Protein AF-A0A923V440-F1 (afdb_monomer_lite)

Radius of gyration: 18.67 Å; chains: 1; bounding box: 46×30×47 Å

pLDDT: mean 91.21, std 9.39, range [38.03, 98.19]

Sequence (135 aa):
LDQLGDLRIESNLEYRYKLLDKFFGATLKGAILLDAGNVWNLTSADGPEKKINLGKIGQQIAIGTGMGFRYDVKYFVFRFDIGLKLKDPEFLGGEQWVISKFLAGGKAFKNDYNATHRPDNYRFLQYNFGIGMPF

Structure (mmCIF, N/CA/C/O backbone):
data_AF-A0A923V440-F1
#
_entry.id   AF-A0A923V440-F1
#
loop_
_atom_site.group_PDB
_atom_site.id
_atom_site.type_symbol
_atom_site.label_atom_id
_atom_site.label_alt_id
_atom_site.label_comp_id
_atom_site.label_asym_id
_atom_site.label_entity_id
_atom_site.label_seq_id
_atom_site.pdbx_PDB_ins_code
_atom_site.Cartn_x
_atom_site.Cartn_y
_atom_site.Cartn_z
_atom_site.occupancy
_atom_site.B_iso_or_equiv
_atom_site.auth_seq_id
_atom_site.auth_comp_id
_atom_site.auth_asym_id
_atom_site.auth_atom_id
_atom_site.pdbx_PDB_model_num
ATOM 1 N N . LEU A 1 1 ? 17.165 -22.992 -1.696 1.00 38.03 1 LEU A N 1
ATOM 2 C CA . LEU A 1 1 ? 16.590 -21.783 -1.071 1.00 38.03 1 LEU A CA 1
ATOM 3 C C . LEU A 1 1 ? 17.043 -20.628 -1.943 1.00 38.03 1 LEU A C 1
ATOM 5 O O . LEU A 1 1 ? 18.189 -20.225 -1.813 1.00 38.03 1 LEU A O 1
ATOM 9 N N . ASP A 1 2 ? 16.209 -20.215 -2.900 1.00 43.59 2 ASP A N 1
ATOM 10 C CA . ASP A 1 2 ? 16.500 -19.040 -3.728 1.00 43.59 2 ASP A CA 1
ATOM 11 C C . ASP A 1 2 ? 16.445 -17.806 -2.836 1.00 43.59 2 ASP A C 1
ATOM 13 O O . ASP A 1 2 ? 15.395 -17.444 -2.300 1.00 43.59 2 ASP A O 1
ATOM 17 N N . GLN A 1 3 ? 17.601 -17.193 -2.629 1.00 52.84 3 GLN A N 1
ATOM 18 C CA . GLN A 1 3 ? 17.693 -15.897 -1.993 1.00 52.84 3 GLN A CA 1
ATOM 19 C C . GLN A 1 3 ? 17.381 -14.853 -3.070 1.00 52.84 3 GLN A C 1
ATOM 21 O O . GLN A 1 3 ? 18.232 -14.518 -3.881 1.00 52.84 3 GLN A O 1
ATOM 26 N N . LEU A 1 4 ? 16.138 -14.364 -3.097 1.00 63.31 4 LEU A N 1
ATOM 27 C CA . LEU A 1 4 ? 15.617 -13.403 -4.088 1.00 63.31 4 LEU A CA 1
ATOM 28 C C . LEU A 1 4 ? 16.201 -11.975 -3.940 1.00 63.31 4 LEU A C 1
ATOM 30 O O . LEU A 1 4 ? 15.572 -11.003 -4.356 1.00 63.31 4 LEU A O 1
ATOM 34 N N . GLY A 1 5 ? 17.355 -11.830 -3.285 1.00 71.69 5 GLY A N 1
ATOM 35 C CA . GLY A 1 5 ? 17.880 -10.544 -2.845 1.00 71.69 5 GLY A CA 1
ATOM 36 C C . GLY A 1 5 ? 19.068 -10.630 -1.899 1.00 71.69 5 GLY A C 1
ATOM 37 O O . GLY A 1 5 ? 18.976 -11.230 -0.826 1.00 71.69 5 GLY A O 1
ATOM 38 N N . ASP A 1 6 ? 20.151 -9.943 -2.240 1.00 87.75 6 ASP A N 1
ATOM 39 C CA . ASP A 1 6 ? 21.322 -9.774 -1.373 1.00 87.75 6 ASP A CA 1
ATOM 40 C C . ASP A 1 6 ? 21.123 -8.658 -0.327 1.00 87.75 6 ASP A C 1
ATOM 42 O O . ASP A 1 6 ? 21.684 -8.710 0.767 1.00 87.75 6 ASP A O 1
ATOM 46 N N . LEU A 1 7 ? 20.331 -7.632 -0.660 1.00 90.06 7 LEU A N 1
ATOM 47 C CA . LEU A 1 7 ? 20.096 -6.445 0.163 1.00 90.06 7 LEU A CA 1
ATOM 48 C C . LEU A 1 7 ? 18.601 -6.119 0.231 1.00 90.06 7 LEU A C 1
ATOM 50 O O . LEU A 1 7 ? 17.925 -6.039 -0.789 1.00 90.06 7 LEU A O 1
ATOM 54 N N . ARG A 1 8 ? 18.090 -5.846 1.433 1.00 92.75 8 ARG A N 1
ATOM 55 C CA . ARG A 1 8 ? 16.695 -5.457 1.676 1.00 92.75 8 ARG A CA 1
ATOM 56 C C . ARG A 1 8 ? 16.650 -4.197 2.527 1.00 92.75 8 ARG A C 1
ATOM 58 O O . ARG A 1 8 ? 17.324 -4.128 3.552 1.00 92.75 8 ARG A O 1
ATOM 65 N N . ILE A 1 9 ? 15.849 -3.219 2.110 1.00 93.31 9 ILE A N 1
ATOM 66 C CA . ILE A 1 9 ? 15.575 -2.003 2.886 1.00 93.31 9 ILE A CA 1
ATOM 67 C C . ILE A 1 9 ? 14.068 -1.839 2.978 1.00 93.31 9 ILE A C 1
ATOM 69 O O . ILE A 1 9 ? 13.375 -1.887 1.963 1.00 93.31 9 ILE A O 1
ATOM 73 N N . GLU A 1 10 ? 13.582 -1.622 4.196 1.00 94.81 10 GLU A N 1
ATOM 74 C CA . GLU A 1 10 ? 12.171 -1.404 4.493 1.00 94.81 10 GLU A CA 1
ATOM 75 C C . GLU A 1 10 ? 12.020 -0.324 5.557 1.00 94.81 10 GLU A C 1
ATOM 77 O O . GLU A 1 10 ? 12.784 -0.263 6.521 1.00 94.81 10 GLU A O 1
ATOM 82 N N . SER A 1 11 ? 11.015 0.519 5.379 1.00 96.31 11 SER A N 1
ATOM 83 C CA . SER A 1 11 ? 10.551 1.492 6.349 1.00 96.31 11 SER A CA 1
ATOM 84 C C . SER A 1 11 ? 9.035 1.395 6.476 1.00 96.31 11 SER A C 1
ATOM 86 O O . SER A 1 11 ? 8.321 1.190 5.495 1.00 96.31 11 SER A O 1
ATOM 88 N N . ASN A 1 12 ? 8.559 1.540 7.708 1.00 96.50 12 ASN A N 1
ATOM 89 C CA . ASN A 1 12 ? 7.146 1.544 8.058 1.00 96.50 12 ASN A CA 1
ATOM 90 C C . ASN A 1 12 ? 6.883 2.756 8.952 1.00 96.50 12 ASN A C 1
ATOM 92 O O . ASN A 1 12 ? 7.606 3.000 9.921 1.00 96.50 12 ASN A O 1
ATOM 96 N N . LEU A 1 13 ? 5.851 3.515 8.609 1.00 97.62 13 LEU A N 1
ATOM 97 C CA . LEU A 1 13 ? 5.286 4.566 9.433 1.00 97.62 13 LEU A CA 1
ATOM 98 C C . LEU A 1 13 ? 3.849 4.184 9.760 1.00 97.62 13 LEU A C 1
ATOM 100 O O . LEU A 1 13 ? 3.037 3.955 8.867 1.00 97.62 13 LEU A O 1
ATOM 104 N N . GLU A 1 14 ? 3.525 4.167 11.045 1.00 96.69 14 GLU A N 1
ATOM 105 C CA . GLU A 1 14 ? 2.205 3.791 11.525 1.00 96.69 14 GLU A CA 1
ATOM 106 C C . GLU A 1 14 ? 1.682 4.846 12.501 1.00 96.69 14 GLU A C 1
ATOM 108 O O . GLU A 1 14 ? 2.340 5.205 13.479 1.00 96.69 14 GLU A O 1
ATOM 113 N N . TYR A 1 15 ? 0.470 5.334 12.248 1.00 96.81 15 TYR A N 1
ATOM 114 C CA . TYR A 1 15 ? -0.247 6.226 13.147 1.00 96.81 15 TYR A CA 1
ATOM 115 C C . TYR A 1 15 ? -1.488 5.530 13.698 1.00 96.81 15 TYR A C 1
ATOM 117 O O . TYR A 1 15 ? -2.415 5.216 12.951 1.00 96.81 15 TYR A O 1
ATOM 125 N N . ARG A 1 16 ? -1.514 5.303 15.016 1.00 96.38 16 ARG A N 1
ATOM 126 C CA . ARG A 1 16 ? -2.608 4.621 15.723 1.00 96.38 16 ARG A CA 1
ATOM 127 C C . ARG A 1 16 ? -3.455 5.602 16.520 1.00 96.38 16 ARG A C 1
ATOM 129 O O . ARG A 1 16 ? -2.929 6.472 17.208 1.00 96.38 16 ARG A O 1
ATOM 136 N N . TYR A 1 17 ? -4.767 5.406 16.492 1.00 94.81 17 TYR A N 1
ATOM 137 C CA . TYR A 1 17 ? -5.727 6.254 17.191 1.00 94.81 17 TYR A CA 1
ATOM 138 C C . TYR A 1 17 ? -6.918 5.444 17.716 1.00 94.81 17 TYR A C 1
ATOM 140 O O . TYR A 1 17 ? -7.263 4.380 17.200 1.00 94.81 17 TYR A O 1
ATOM 148 N N . LYS A 1 18 ? -7.557 5.933 18.783 1.00 94.94 18 LYS A N 1
ATOM 149 C CA . LYS A 1 18 ? -8.806 5.355 19.298 1.00 94.94 18 LYS A CA 1
ATOM 150 C C . LYS A 1 18 ? -9.971 5.966 18.523 1.00 94.94 18 LYS A C 1
ATOM 152 O O . LYS A 1 18 ? -10.126 7.181 18.537 1.00 94.94 18 LYS A O 1
ATOM 157 N N . LEU A 1 19 ? -10.770 5.130 17.864 1.00 91.31 19 LEU A N 1
ATOM 158 C CA . LEU A 1 19 ? -11.946 5.563 17.106 1.00 91.31 19 LEU A CA 1
ATOM 159 C C . LEU A 1 19 ? -13.147 5.731 18.031 1.00 91.31 19 LEU A C 1
ATOM 161 O O . LEU A 1 19 ? -13.724 6.808 18.112 1.00 91.31 19 LEU A O 1
ATOM 165 N N . LEU A 1 20 ? -13.509 4.659 18.740 1.00 92.38 20 LEU A N 1
ATOM 166 C CA . LEU A 1 20 ? -14.668 4.625 19.624 1.00 92.38 20 LEU A CA 1
ATOM 167 C C . LEU A 1 20 ? -14.339 3.856 20.896 1.00 92.38 20 LEU A C 1
ATOM 169 O O . LEU A 1 20 ? -13.610 2.862 20.883 1.00 92.38 20 LEU A O 1
ATOM 173 N N . ASP A 1 21 ? -14.923 4.313 21.996 1.00 87.56 21 ASP A N 1
ATOM 174 C CA . ASP A 1 21 ? -14.833 3.653 23.289 1.00 87.56 21 ASP A CA 1
ATOM 175 C C . ASP A 1 21 ? -16.213 3.165 23.725 1.00 87.56 21 ASP A C 1
ATOM 177 O O . ASP A 1 21 ? -17.213 3.836 23.472 1.00 87.56 21 ASP A O 1
ATOM 181 N N . LYS A 1 22 ? -16.270 1.993 24.365 1.00 83.88 22 LYS A N 1
ATOM 182 C CA . LYS A 1 22 ? -17.517 1.315 24.775 1.00 83.88 22 LYS A CA 1
ATOM 183 C C . LYS A 1 22 ? -18.521 1.066 23.635 1.00 83.88 22 LYS A C 1
ATOM 185 O O . LYS A 1 22 ? -19.709 0.871 23.890 1.00 83.88 22 LYS A O 1
ATOM 190 N N . PHE A 1 23 ? -18.061 1.007 22.388 1.00 82.44 23 PHE A N 1
ATOM 191 C CA . PHE A 1 23 ? -18.898 0.677 21.237 1.00 82.44 23 PHE A CA 1
ATOM 192 C C . PHE A 1 23 ? -19.277 -0.809 21.282 1.00 82.44 23 PHE A C 1
ATOM 194 O O . PHE A 1 23 ? -18.424 -1.685 21.122 1.00 82.44 23 PHE A O 1
ATOM 201 N N . PHE A 1 24 ? -20.550 -1.092 21.577 1.00 81.88 24 PHE A N 1
ATOM 202 C CA . PHE A 1 24 ? -21.052 -2.444 21.867 1.00 81.88 24 PHE A CA 1
ATOM 203 C C . PHE A 1 24 ? -20.235 -3.185 22.948 1.00 81.88 24 PHE A C 1
ATOM 205 O O . PHE A 1 24 ? -19.994 -4.384 22.856 1.00 81.88 24 PHE A O 1
ATOM 212 N N . GLY A 1 25 ? -19.784 -2.467 23.984 1.00 84.19 25 GLY A N 1
ATOM 213 C CA . GLY A 1 25 ? -19.032 -3.065 25.098 1.00 84.19 25 GLY A CA 1
ATOM 214 C C . GLY A 1 25 ? -17.555 -3.356 24.803 1.00 84.19 25 GLY A C 1
ATOM 215 O O . GLY A 1 25 ? -16.916 -4.075 25.569 1.00 84.19 25 GLY A O 1
ATOM 216 N N . ALA A 1 26 ? -17.011 -2.790 23.727 1.00 88.00 26 ALA A N 1
ATOM 217 C CA . ALA A 1 26 ? -15.634 -2.994 23.292 1.00 88.00 26 ALA A CA 1
ATOM 218 C C . ALA A 1 26 ? -15.002 -1.703 22.756 1.00 88.00 26 ALA A C 1
ATOM 220 O O . ALA A 1 26 ? -15.682 -0.701 22.510 1.00 88.00 26 ALA A O 1
ATOM 221 N N . THR A 1 27 ? -13.680 -1.715 22.602 1.00 91.94 27 THR A N 1
ATOM 222 C CA . THR A 1 27 ? -12.919 -0.559 22.114 1.00 91.94 27 THR A CA 1
ATOM 223 C C . THR A 1 27 ? -12.566 -0.755 20.645 1.00 91.94 27 THR A C 1
ATOM 225 O O . THR A 1 27 ? -11.963 -1.761 20.275 1.00 91.94 27 THR A O 1
ATOM 228 N N . LEU A 1 28 ? -12.904 0.228 19.809 1.00 94.62 28 LEU A N 1
ATOM 229 C CA . LEU A 1 28 ? -12.504 0.266 18.406 1.00 94.62 28 LEU A CA 1
ATOM 230 C C . 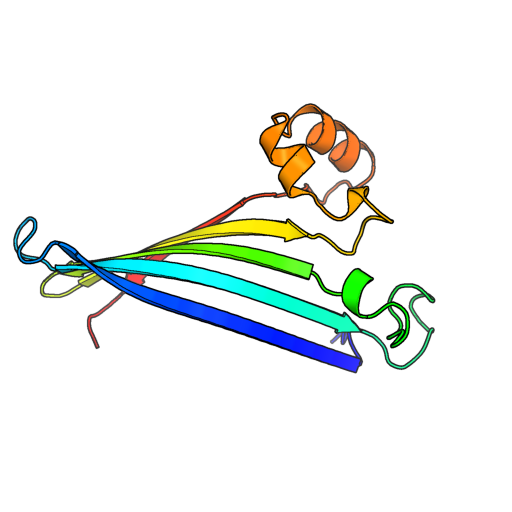LEU A 1 28 ? -11.301 1.199 18.240 1.00 94.62 28 LEU A C 1
ATOM 232 O O . LEU A 1 28 ? -11.345 2.378 18.604 1.00 94.62 28 LEU A O 1
ATOM 236 N N . LYS A 1 29 ? -10.228 0.673 17.661 1.00 95.50 29 LYS A N 1
ATOM 237 C CA . LYS A 1 29 ? -8.990 1.389 17.346 1.00 95.50 29 LYS A CA 1
ATOM 238 C C . LYS A 1 29 ? -8.771 1.388 15.839 1.00 95.50 29 LYS A C 1
ATOM 240 O O . LYS A 1 29 ? -9.135 0.429 15.160 1.00 95.50 29 LYS A O 1
ATOM 245 N N . GLY A 1 30 ? -8.185 2.466 15.343 1.00 96.62 30 GLY A N 1
ATOM 246 C CA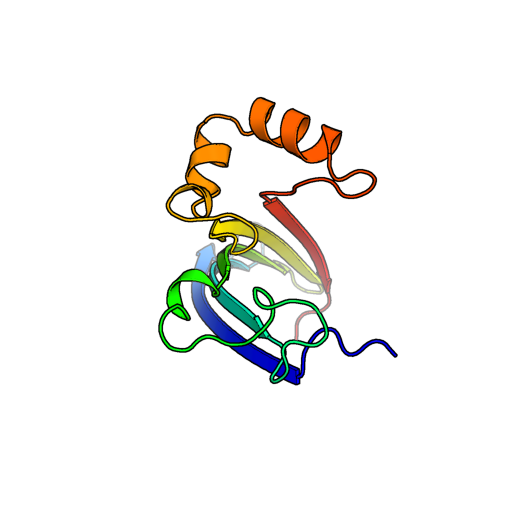 . GLY A 1 30 ? -7.774 2.634 13.959 1.00 96.62 30 GLY A CA 1
ATOM 247 C C . GLY A 1 30 ? -6.258 2.768 13.851 1.00 96.62 30 GLY A C 1
ATOM 248 O O . GLY A 1 30 ? -5.587 3.187 14.798 1.00 96.62 30 GLY A O 1
ATOM 249 N N . ALA A 1 31 ? -5.730 2.427 12.685 1.00 96.88 31 ALA A N 1
ATOM 250 C CA . ALA A 1 31 ? -4.356 2.673 12.290 1.00 96.88 31 ALA A CA 1
ATOM 251 C C . ALA A 1 31 ? -4.318 3.146 10.834 1.00 96.88 31 ALA A C 1
ATOM 253 O O . ALA A 1 31 ? -5.114 2.688 10.016 1.00 96.88 31 ALA A O 1
ATOM 254 N N . ILE A 1 32 ? -3.399 4.050 10.515 1.00 97.62 32 ILE A N 1
ATOM 255 C CA . ILE A 1 32 ? -3.003 4.382 9.143 1.00 97.62 32 ILE A CA 1
ATOM 256 C C . ILE A 1 32 ? -1.536 4.000 8.998 1.00 97.62 32 ILE A C 1
ATOM 258 O O . ILE A 1 32 ? -0.742 4.261 9.902 1.00 97.62 32 ILE A O 1
ATOM 262 N N . LEU A 1 33 ? -1.198 3.378 7.875 1.00 96.94 33 LEU A N 1
ATOM 263 C CA . LEU A 1 33 ? 0.122 2.835 7.592 1.00 96.94 33 LEU A CA 1
ATOM 264 C C . LEU A 1 33 ? 0.679 3.444 6.303 1.00 96.94 33 LEU A C 1
ATOM 266 O O . LEU A 1 33 ? -0.062 3.695 5.347 1.00 96.94 33 LEU A O 1
ATOM 270 N N . LEU A 1 34 ? 1.988 3.655 6.267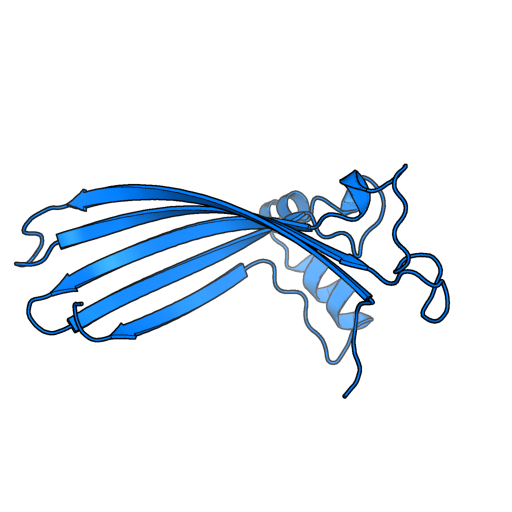 1.00 97.94 34 LEU A N 1
ATOM 271 C CA . LEU A 1 34 ? 2.761 3.989 5.080 1.00 97.94 34 LEU A CA 1
ATOM 272 C C . LEU A 1 34 ? 4.034 3.144 5.097 1.00 97.94 34 LEU A C 1
ATOM 274 O O . LEU A 1 34 ? 4.846 3.259 6.011 1.00 97.94 34 LEU A O 1
ATOM 278 N N . ASP A 1 35 ? 4.199 2.327 4.069 1.00 96.81 35 ASP A N 1
ATOM 279 C CA . ASP A 1 35 ? 5.328 1.426 3.890 1.00 96.81 35 ASP A CA 1
ATOM 280 C C . ASP A 1 35 ? 6.135 1.849 2.675 1.00 96.81 35 ASP A C 1
ATOM 282 O O . ASP A 1 35 ? 5.574 2.193 1.630 1.00 96.81 35 ASP A O 1
ATOM 286 N N . ALA A 1 36 ? 7.455 1.788 2.785 1.00 97.62 36 ALA A N 1
ATOM 287 C CA . ALA A 1 36 ? 8.337 1.939 1.646 1.00 97.62 36 ALA A CA 1
ATOM 288 C C . ALA A 1 36 ? 9.495 0.948 1.735 1.00 97.62 36 ALA A C 1
ATOM 290 O O . ALA A 1 36 ? 10.131 0.798 2.773 1.00 97.62 36 ALA A O 1
ATOM 291 N N . GLY A 1 37 ? 9.799 0.266 0.640 1.00 96.12 37 GLY A N 1
ATOM 292 C CA . GLY A 1 37 ? 10.893 -0.692 0.644 1.00 96.12 37 GLY A CA 1
ATOM 293 C C . GLY A 1 37 ? 11.128 -1.351 -0.696 1.00 96.12 37 GLY A C 1
ATOM 294 O O . GLY A 1 37 ? 10.340 -1.202 -1.629 1.00 96.12 37 GLY A O 1
ATOM 295 N N . ASN A 1 38 ? 12.248 -2.055 -0.789 1.00 95.19 38 ASN A N 1
ATOM 296 C CA . ASN A 1 38 ? 12.547 -2.939 -1.904 1.00 95.19 38 ASN A CA 1
ATOM 297 C C . ASN A 1 38 ? 13.624 -3.961 -1.509 1.00 95.19 38 ASN A C 1
ATOM 299 O O . ASN A 1 38 ? 14.295 -3.844 -0.476 1.00 95.19 38 ASN A O 1
ATOM 303 N N . VAL A 1 39 ? 13.781 -4.963 -2.366 1.00 92.94 39 VAL A N 1
ATOM 304 C CA . VAL A 1 39 ? 14.836 -5.966 -2.309 1.00 92.94 39 VAL A CA 1
ATOM 305 C C . VAL A 1 39 ? 15.687 -5.842 -3.573 1.00 92.94 39 VAL A C 1
ATOM 307 O O . VAL A 1 39 ? 15.159 -5.680 -4.672 1.00 92.94 39 VAL A O 1
ATOM 310 N N . TRP A 1 40 ? 17.005 -5.892 -3.414 1.00 91.94 40 TRP A N 1
ATOM 311 C CA . TRP A 1 40 ? 17.979 -5.758 -4.490 1.00 91.94 40 TRP A CA 1
ATOM 312 C C . TRP A 1 40 ? 19.023 -6.863 -4.433 1.00 91.94 40 TRP A C 1
ATOM 314 O O . TRP A 1 40 ? 19.355 -7.381 -3.367 1.00 91.94 40 TRP A O 1
ATOM 324 N N . ASN A 1 41 ? 19.638 -7.107 -5.582 1.00 91.31 41 ASN A N 1
ATOM 325 C CA . ASN A 1 41 ? 20.879 -7.855 -5.686 1.00 91.31 41 ASN A CA 1
ATOM 326 C C . ASN A 1 41 ? 22.080 -6.898 -5.671 1.00 91.31 41 ASN A C 1
ATOM 328 O O . ASN A 1 41 ? 22.018 -5.764 -6.161 1.00 91.31 41 ASN A O 1
ATOM 332 N N . LEU A 1 42 ? 23.198 -7.349 -5.107 1.00 87.12 42 LEU A N 1
ATOM 333 C CA . LEU A 1 42 ? 24.469 -6.622 -5.147 1.00 87.12 42 LEU A CA 1
ATOM 334 C C . LEU A 1 42 ? 25.167 -6.836 -6.495 1.00 87.12 42 LEU A C 1
ATOM 336 O O . LEU A 1 42 ? 25.873 -5.954 -6.996 1.00 87.12 42 LEU A O 1
ATOM 340 N N . THR A 1 43 ? 24.929 -7.995 -7.107 1.00 84.00 43 THR A N 1
ATOM 341 C CA . THR A 1 43 ? 25.425 -8.349 -8.437 1.00 84.00 43 THR A CA 1
ATOM 342 C C . THR A 1 43 ? 24.348 -8.162 -9.508 1.00 84.00 43 THR A C 1
ATOM 344 O O . THR A 1 43 ? 23.161 -8.053 -9.213 1.00 84.00 43 THR A O 1
ATOM 347 N N . SER A 1 44 ? 24.762 -8.115 -10.777 1.00 80.69 44 SER A N 1
ATOM 348 C CA . SER A 1 44 ? 23.839 -8.040 -11.921 1.00 80.69 44 SER A CA 1
ATOM 349 C C . SER A 1 44 ? 23.428 -9.421 -12.452 1.00 80.69 44 SER A C 1
ATOM 351 O O . SER A 1 44 ? 22.952 -9.499 -13.582 1.00 80.69 44 SER A O 1
ATOM 353 N N . ALA A 1 45 ? 23.667 -10.504 -11.700 1.00 80.44 45 ALA A N 1
ATOM 354 C CA . ALA A 1 45 ? 23.479 -11.875 -12.186 1.00 80.44 45 ALA A CA 1
ATOM 355 C C . ALA A 1 45 ? 22.037 -12.148 -12.652 1.00 80.44 45 ALA A C 1
ATOM 357 O O . ALA A 1 45 ? 21.841 -12.795 -13.675 1.00 80.44 45 ALA A O 1
ATOM 358 N N . ASP A 1 46 ? 21.055 -11.557 -11.967 1.00 76.62 46 ASP A N 1
ATOM 359 C CA . ASP A 1 46 ? 19.625 -11.723 -12.263 1.00 76.62 46 ASP A CA 1
ATOM 360 C C . ASP A 1 46 ? 19.015 -10.554 -13.054 1.00 76.62 46 ASP A C 1
ATOM 362 O O . ASP A 1 46 ? 17.795 -10.382 -13.046 1.00 76.62 46 ASP A O 1
ATOM 366 N N . GLY A 1 47 ? 19.856 -9.734 -13.693 1.00 79.88 47 GLY A N 1
ATOM 367 C CA . GLY A 1 47 ? 19.443 -8.585 -14.498 1.00 79.88 47 GLY A CA 1
ATOM 368 C C . GLY A 1 47 ? 19.848 -7.227 -13.902 1.00 79.88 47 GLY A C 1
ATOM 369 O O . GLY A 1 47 ? 19.917 -7.057 -12.678 1.00 79.88 47 GLY A O 1
ATOM 370 N N . PRO A 1 48 ? 20.157 -6.226 -14.749 1.00 80.81 48 PRO A N 1
ATOM 371 C CA . PRO A 1 48 ? 20.587 -4.901 -14.301 1.00 80.81 48 PRO A CA 1
ATOM 372 C C . PRO A 1 48 ? 19.515 -4.136 -13.507 1.00 80.81 48 PRO A C 1
ATOM 374 O O . PRO A 1 48 ? 19.860 -3.268 -12.707 1.00 80.81 48 PRO A O 1
ATOM 377 N N . GLU A 1 49 ? 18.234 -4.440 -13.704 1.00 81.06 49 GLU A N 1
ATOM 378 C CA . GLU A 1 49 ? 17.094 -3.815 -13.028 1.00 81.06 49 GLU A CA 1
ATOM 379 C C . GLU A 1 49 ? 16.950 -4.228 -11.558 1.00 81.06 49 GLU A C 1
ATOM 381 O O . GLU A 1 49 ? 16.550 -3.403 -10.733 1.00 81.06 49 GLU A O 1
ATOM 386 N N . LYS A 1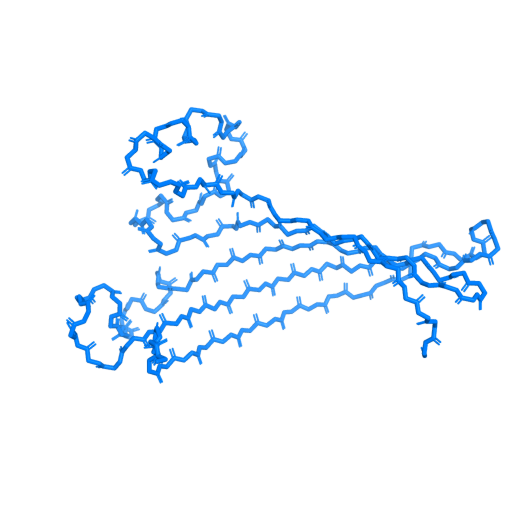 50 ? 17.341 -5.464 -11.216 1.00 83.81 50 LYS A N 1
ATOM 387 C CA . LYS A 1 50 ? 17.316 -5.988 -9.839 1.00 83.81 50 LYS A CA 1
ATOM 388 C C . LYS A 1 50 ? 18.518 -5.543 -9.014 1.00 83.81 50 LYS A C 1
ATOM 390 O O . LYS A 1 50 ? 18.496 -5.627 -7.786 1.00 83.81 50 LYS A O 1
ATOM 395 N N . LYS A 1 51 ? 19.572 -5.052 -9.667 1.00 90.06 51 LYS A N 1
ATOM 396 C CA . LYS A 1 51 ? 20.752 -4.529 -8.983 1.00 90.06 51 LYS A CA 1
ATOM 397 C C . LYS A 1 51 ? 20.450 -3.188 -8.317 1.00 90.06 51 LYS A C 1
ATOM 399 O O . LYS A 1 51 ? 19.787 -2.321 -8.893 1.00 90.06 51 LYS A O 1
ATOM 404 N N . ILE A 1 52 ? 20.995 -2.975 -7.121 1.00 90.62 52 ILE A N 1
ATOM 405 C CA . ILE A 1 52 ? 20.914 -1.666 -6.466 1.00 90.62 52 ILE A CA 1
ATOM 406 C C . ILE A 1 52 ? 21.577 -0.573 -7.318 1.00 90.62 52 ILE A C 1
ATOM 408 O O . ILE A 1 52 ? 22.737 -0.674 -7.722 1.00 90.62 52 ILE A O 1
ATOM 412 N N . ASN A 1 53 ? 20.837 0.507 -7.568 1.00 90.62 53 ASN A N 1
ATOM 413 C CA . ASN A 1 53 ? 21.342 1.701 -8.227 1.00 90.62 53 ASN A CA 1
ATOM 414 C C . ASN A 1 53 ? 21.058 2.926 -7.354 1.00 90.62 53 ASN A C 1
ATOM 416 O O . ASN A 1 53 ? 19.945 3.446 -7.339 1.00 90.62 53 ASN A O 1
ATOM 420 N N . LEU A 1 54 ? 22.088 3.422 -6.664 1.00 88.25 54 LEU A N 1
ATOM 421 C CA . LEU A 1 54 ? 21.963 4.561 -5.748 1.00 88.25 54 LEU A CA 1
ATOM 422 C C . LEU A 1 54 ? 21.447 5.835 -6.441 1.00 88.25 54 LEU A C 1
ATOM 424 O O . LEU A 1 54 ? 20.690 6.589 -5.839 1.00 88.25 54 LEU A O 1
ATOM 428 N N . GLY A 1 55 ? 21.774 6.044 -7.722 1.00 91.06 55 GLY A N 1
ATOM 429 C CA . GLY A 1 55 ? 21.271 7.178 -8.508 1.00 91.06 55 GLY A CA 1
ATOM 430 C C . GLY A 1 55 ? 19.792 7.062 -8.899 1.00 91.06 55 GLY A C 1
ATOM 431 O O . GLY A 1 55 ? 19.172 8.058 -9.261 1.00 91.06 55 GLY A O 1
ATOM 432 N N . LYS A 1 56 ? 19.210 5.859 -8.815 1.00 90.31 56 LYS A N 1
ATOM 433 C CA . LYS A 1 56 ? 17.797 5.570 -9.113 1.00 90.31 56 LYS A CA 1
ATOM 434 C C . LYS A 1 56 ? 17.050 4.988 -7.916 1.00 90.31 56 LYS A C 1
ATOM 436 O O . LYS A 1 56 ? 15.942 4.484 -8.083 1.00 90.31 56 LYS A O 1
ATOM 441 N N . ILE A 1 57 ? 17.608 5.077 -6.710 1.00 90.38 57 ILE A N 1
ATOM 442 C CA . ILE A 1 57 ? 17.061 4.397 -5.530 1.00 90.38 57 ILE A CA 1
ATOM 443 C C . ILE A 1 57 ? 15.601 4.782 -5.273 1.00 90.38 57 ILE A C 1
ATOM 445 O O . ILE A 1 57 ? 14.767 3.920 -5.024 1.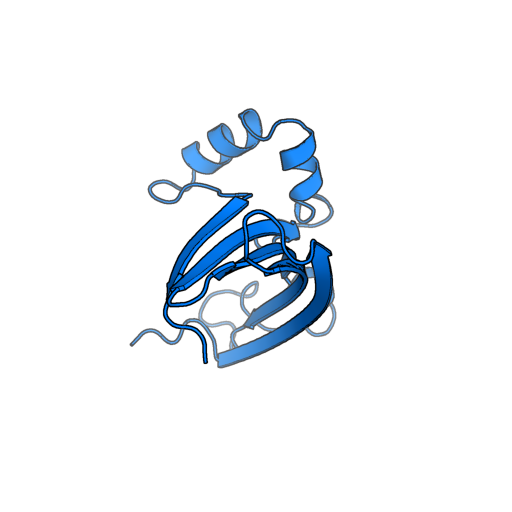00 90.38 57 ILE A O 1
ATOM 449 N N . GLY A 1 58 ? 15.252 6.057 -5.475 1.00 91.50 58 GLY A N 1
ATOM 450 C CA . GLY A 1 58 ? 13.874 6.527 -5.355 1.00 91.50 58 GLY A CA 1
ATOM 451 C C . GLY A 1 58 ? 12.910 5.853 -6.336 1.00 91.50 58 GLY A C 1
ATOM 452 O O . GLY A 1 58 ? 11.752 5.659 -5.989 1.00 91.50 58 GLY A O 1
ATOM 453 N N . GLN A 1 59 ? 13.358 5.468 -7.537 1.00 93.88 59 GLN A N 1
ATOM 454 C CA . GLN A 1 59 ? 12.567 4.738 -8.541 1.00 93.88 59 GLN A CA 1
ATOM 455 C C . GLN A 1 59 ? 12.462 3.242 -8.238 1.00 93.88 59 GLN A C 1
ATOM 457 O O . GLN A 1 59 ? 11.489 2.622 -8.648 1.00 93.88 59 GLN A O 1
ATOM 462 N N . GLN A 1 60 ? 13.440 2.683 -7.527 1.00 94.19 60 GLN A N 1
ATOM 463 C CA . GLN A 1 60 ? 13.475 1.264 -7.175 1.00 94.19 60 GLN A CA 1
ATOM 464 C C . GLN A 1 60 ? 12.692 0.947 -5.894 1.00 94.19 60 GLN A C 1
ATOM 466 O O . GLN A 1 60 ? 12.451 -0.215 -5.610 1.00 94.19 60 GLN A O 1
ATOM 471 N N . ILE A 1 61 ? 12.281 1.953 -5.120 1.00 95.88 61 ILE A N 1
ATOM 472 C CA . ILE A 1 61 ? 11.498 1.761 -3.894 1.00 95.88 61 ILE A CA 1
ATOM 473 C C . ILE A 1 61 ? 10.004 1.623 -4.224 1.00 95.88 61 ILE A C 1
ATOM 475 O O . ILE A 1 61 ? 9.415 2.507 -4.858 1.00 95.88 61 ILE A O 1
ATOM 479 N N . ALA A 1 62 ? 9.389 0.539 -3.745 1.00 97.12 62 ALA A N 1
ATOM 480 C CA . ALA A 1 62 ? 7.941 0.381 -3.696 1.00 97.12 62 ALA A CA 1
ATOM 481 C C . ALA A 1 62 ? 7.365 1.195 -2.537 1.00 97.12 62 ALA A C 1
ATOM 483 O O . ALA A 1 62 ? 7.992 1.300 -1.485 1.00 97.12 62 ALA A O 1
ATOM 484 N N . ILE A 1 63 ? 6.173 1.763 -2.726 1.00 98.06 63 ILE A N 1
ATOM 485 C CA . ILE A 1 63 ? 5.463 2.519 -1.687 1.00 98.06 63 ILE A CA 1
ATOM 486 C C . ILE A 1 63 ? 4.041 1.977 -1.581 1.00 98.06 63 ILE A C 1
ATOM 488 O O . ILE A 1 63 ? 3.319 1.889 -2.579 1.00 98.06 63 ILE A O 1
ATOM 492 N N . GLY A 1 64 ? 3.627 1.642 -0.368 1.00 97.75 64 GLY A N 1
ATOM 493 C CA . GLY A 1 64 ? 2.278 1.210 -0.030 1.00 97.75 64 GLY A CA 1
ATOM 494 C C . GLY A 1 64 ? 1.701 2.067 1.085 1.00 97.75 64 GLY A C 1
ATOM 495 O O . GLY A 1 64 ? 2.429 2.626 1.895 1.00 97.75 64 GLY A O 1
ATOM 496 N N . THR A 1 65 ? 0.382 2.178 1.137 1.00 98.19 65 THR A N 1
ATOM 497 C CA . THR A 1 65 ? -0.321 2.732 2.299 1.00 98.19 65 THR A CA 1
ATOM 498 C C . THR A 1 65 ? -1.406 1.770 2.734 1.00 98.19 65 THR A C 1
ATOM 500 O O . THR A 1 65 ? -1.851 0.939 1.947 1.00 98.19 65 THR A O 1
ATOM 503 N N . GLY A 1 66 ? -1.850 1.865 3.976 1.00 97.38 66 GLY A N 1
ATOM 504 C CA . GLY A 1 66 ? -2.918 1.022 4.473 1.00 97.38 66 GLY A CA 1
ATOM 505 C C . GLY A 1 66 ? -3.697 1.665 5.599 1.00 97.38 66 GLY A C 1
ATOM 506 O O . GLY A 1 66 ? -3.334 2.709 6.140 1.00 97.38 66 GLY A O 1
ATOM 507 N N . MET A 1 67 ? -4.783 1.004 5.954 1.00 97.38 67 MET A N 1
ATOM 508 C CA . MET A 1 67 ? -5.571 1.304 7.134 1.00 97.38 67 MET A CA 1
ATOM 509 C C . MET A 1 67 ? -5.915 0.001 7.845 1.00 97.38 67 MET A C 1
ATOM 511 O O . MET A 1 67 ? -6.205 -1.012 7.208 1.00 97.38 67 MET A O 1
ATOM 515 N N . GLY A 1 68 ? -5.880 0.049 9.169 1.00 96.88 68 GLY A N 1
ATOM 516 C CA . GLY A 1 68 ? -6.184 -1.075 10.039 1.00 96.88 68 GLY A CA 1
ATOM 517 C C . GLY A 1 68 ? -7.271 -0.709 11.033 1.00 96.88 68 GLY A C 1
ATOM 518 O O . GLY A 1 68 ? -7.303 0.405 11.557 1.00 96.88 68 GLY A O 1
ATOM 519 N N . PHE A 1 69 ? -8.150 -1.656 11.324 1.00 96.31 69 PHE A N 1
ATOM 520 C CA . PHE A 1 69 ? -9.110 -1.581 12.411 1.00 96.31 69 PHE A CA 1
ATOM 521 C C . PHE A 1 69 ? -8.868 -2.715 13.387 1.00 96.31 69 PHE A C 1
ATOM 523 O O . PHE A 1 69 ? -8.685 -3.870 13.004 1.00 96.31 69 PHE A O 1
ATOM 530 N N . ARG A 1 70 ? -8.925 -2.376 14.670 1.00 95.50 70 ARG A N 1
ATOM 531 C CA . ARG A 1 70 ? -8.777 -3.319 15.767 1.00 95.50 70 ARG A CA 1
ATOM 532 C C . ARG A 1 70 ? -9.948 -3.162 16.725 1.00 95.50 70 ARG A C 1
ATOM 534 O O . ARG A 1 70 ? -10.109 -2.106 17.333 1.00 95.50 70 ARG A O 1
ATOM 541 N N . TYR A 1 71 ? -10.749 -4.212 16.852 1.00 95.31 71 TYR A N 1
ATOM 542 C CA . TYR A 1 71 ? -11.896 -4.258 17.750 1.00 95.31 71 TYR A CA 1
ATOM 543 C C . TYR A 1 71 ? -11.596 -5.191 18.923 1.00 95.31 71 TYR A C 1
ATOM 545 O O . TYR A 1 71 ? -11.514 -6.410 18.761 1.00 95.31 71 TYR A O 1
ATOM 553 N N . ASP A 1 72 ? -11.385 -4.592 20.093 1.00 93.88 72 ASP A N 1
ATOM 554 C CA . ASP A 1 72 ? -10.992 -5.273 21.325 1.00 93.88 72 ASP A CA 1
ATOM 555 C C . ASP A 1 72 ? -12.243 -5.636 22.140 1.00 93.88 72 ASP A C 1
ATOM 557 O O . ASP A 1 72 ? -12.775 -4.796 22.871 1.00 93.88 72 ASP A O 1
ATOM 561 N N . VAL A 1 73 ? -12.711 -6.883 22.021 1.00 91.06 73 VAL A N 1
ATOM 562 C CA . VAL A 1 73 ? -13.757 -7.452 22.889 1.00 91.06 73 VAL A CA 1
ATOM 563 C C . VAL A 1 73 ? -13.122 -8.207 24.063 1.00 91.06 73 VAL A C 1
ATOM 565 O O . VAL A 1 73 ? -11.928 -8.491 24.075 1.00 91.06 73 VAL A O 1
ATOM 568 N N . LYS A 1 74 ? -13.917 -8.558 25.080 1.00 86.25 74 LYS A N 1
ATOM 569 C CA . LYS A 1 74 ? -13.415 -9.075 26.369 1.00 86.25 74 LYS A CA 1
ATOM 570 C C . LYS A 1 74 ? -12.418 -10.243 26.264 1.00 86.25 74 LYS A C 1
ATOM 572 O O . LYS A 1 74 ? -11.452 -10.272 27.017 1.00 86.25 74 LYS A O 1
ATOM 577 N N . TYR A 1 75 ? -12.660 -11.193 25.362 1.00 88.62 75 TYR A N 1
ATOM 578 C CA . TYR A 1 75 ? -11.835 -12.401 25.208 1.00 88.62 75 TYR A CA 1
ATOM 579 C C . TYR A 1 75 ? -11.173 -12.525 23.834 1.00 88.62 75 TYR A C 1
ATOM 581 O O . TYR A 1 75 ? -10.354 -13.415 23.639 1.00 88.62 75 TYR A O 1
ATOM 589 N N . PHE A 1 76 ? -11.508 -11.644 22.889 1.00 92.06 76 PHE A N 1
ATOM 590 C CA . PHE A 1 76 ? -11.035 -11.722 21.510 1.00 92.06 76 PHE A CA 1
ATOM 591 C C . PHE A 1 76 ? -10.680 -10.339 20.970 1.00 92.06 76 PHE A C 1
ATOM 593 O O . PHE A 1 76 ? -11.217 -9.320 21.393 1.00 92.06 76 PHE A O 1
ATOM 600 N N . VAL A 1 77 ? -9.799 -10.313 19.984 1.00 93.44 77 VAL A N 1
ATOM 601 C CA . VAL A 1 77 ? -9.467 -9.127 19.205 1.00 93.44 77 VAL A CA 1
ATOM 602 C C . VAL A 1 77 ? -9.723 -9.448 17.746 1.00 93.44 77 VAL A C 1
ATOM 604 O O . VAL A 1 77 ? -9.136 -10.388 17.209 1.00 93.44 77 VAL A O 1
ATOM 607 N N . PHE A 1 78 ? -10.566 -8.647 17.106 1.00 95.31 78 PHE A N 1
ATOM 608 C CA . PHE A 1 78 ? -10.774 -8.705 15.664 1.00 95.31 78 PHE A CA 1
ATOM 609 C C . PHE A 1 78 ? -9.890 -7.669 14.986 1.00 95.31 78 PHE A C 1
ATOM 611 O O . PHE A 1 78 ? -9.802 -6.525 15.442 1.00 95.31 78 PHE A O 1
ATOM 618 N N . ARG A 1 79 ? -9.238 -8.072 13.900 1.00 95.88 79 ARG A N 1
ATOM 619 C CA . ARG A 1 79 ? -8.387 -7.210 13.084 1.00 95.88 79 ARG A CA 1
ATOM 620 C C . ARG A 1 79 ? -8.864 -7.243 11.651 1.00 95.88 79 ARG A C 1
ATOM 622 O O . ARG A 1 79 ? -9.118 -8.317 11.108 1.00 95.88 79 ARG A O 1
ATOM 629 N N . PHE A 1 80 ? -8.984 -6.065 11.069 1.00 96.94 80 PHE A N 1
ATOM 630 C CA . PHE A 1 80 ? -9.225 -5.900 9.651 1.00 96.94 80 PHE A CA 1
ATOM 631 C C . PHE A 1 80 ? -8.233 -4.883 9.118 1.00 96.94 80 PHE A C 1
ATOM 633 O O . PHE A 1 80 ? -8.289 -3.716 9.495 1.00 96.94 80 PHE A O 1
ATOM 640 N N . ASP A 1 81 ? -7.355 -5.328 8.235 1.00 96.50 81 ASP A N 1
ATOM 641 C CA . ASP A 1 81 ? -6.314 -4.502 7.646 1.00 96.50 81 ASP A CA 1
ATOM 642 C C . ASP A 1 81 ? -6.489 -4.498 6.133 1.00 96.50 81 ASP A C 1
ATOM 644 O O . ASP A 1 81 ? -6.738 -5.537 5.519 1.00 96.50 81 ASP A O 1
ATOM 648 N N . ILE A 1 82 ? -6.358 -3.329 5.519 1.00 97.56 82 ILE A N 1
ATOM 649 C CA . ILE A 1 82 ? -6.362 -3.163 4.070 1.00 97.56 82 ILE A CA 1
ATOM 650 C C . ILE A 1 82 ? -5.167 -2.309 3.658 1.00 97.56 82 ILE A C 1
ATOM 652 O O . ILE A 1 82 ? -4.942 -1.226 4.189 1.00 97.56 82 ILE A O 1
ATOM 656 N N . GLY A 1 83 ? -4.399 -2.819 2.703 1.00 97.25 83 GLY A N 1
ATOM 657 C CA . GLY A 1 83 ? -3.254 -2.167 2.089 1.00 97.25 83 GLY A CA 1
ATOM 658 C C . GLY A 1 83 ? -3.514 -1.883 0.614 1.00 97.25 83 GLY A C 1
ATOM 659 O O . GLY A 1 83 ? -4.156 -2.672 -0.080 1.00 97.25 83 GLY A O 1
ATOM 660 N N . LEU A 1 84 ? -2.994 -0.760 0.141 1.00 97.69 84 LEU A N 1
ATOM 661 C CA . LEU A 1 84 ? -3.077 -0.247 -1.216 1.00 97.69 84 LEU A CA 1
ATOM 662 C C . LEU A 1 84 ? -1.670 0.070 -1.724 1.00 97.69 84 LEU A C 1
ATOM 664 O O . LEU A 1 84 ? -0.930 0.841 -1.109 1.00 97.69 84 LEU A O 1
ATOM 668 N N . LYS A 1 85 ? -1.314 -0.487 -2.882 1.00 97.62 85 LYS A N 1
ATOM 669 C CA . LYS A 1 85 ? -0.085 -0.118 -3.588 1.00 97.62 85 LYS A CA 1
ATOM 670 C C . LYS A 1 85 ? -0.204 1.308 -4.130 1.00 97.62 85 LYS A C 1
ATOM 672 O O . LYS A 1 85 ? -1.109 1.597 -4.913 1.00 97.62 85 LYS A O 1
ATOM 677 N N . LEU A 1 86 ? 0.721 2.185 -3.743 1.00 97.81 86 LEU A N 1
ATOM 678 C CA . LEU A 1 86 ? 0.824 3.543 -4.284 1.00 97.81 86 LEU A CA 1
ATOM 679 C C . LEU A 1 86 ? 1.808 3.600 -5.448 1.00 97.81 86 LEU A C 1
ATOM 681 O O . LEU A 1 86 ? 1.502 4.177 -6.495 1.00 97.81 86 LEU A O 1
ATOM 685 N N . LYS A 1 87 ? 2.971 2.973 -5.253 1.00 97.69 87 LYS A N 1
ATOM 686 C CA . LYS A 1 87 ? 4.069 2.932 -6.206 1.00 97.69 87 LYS A CA 1
ATOM 687 C C . LYS A 1 87 ? 4.631 1.519 -6.341 1.00 97.69 87 LYS A C 1
ATOM 689 O O . LYS A 1 87 ? 4.953 0.898 -5.331 1.00 97.69 87 LYS A O 1
ATOM 694 N N . ASP A 1 88 ? 4.796 1.060 -7.576 1.00 96.69 88 ASP A N 1
ATOM 695 C CA . ASP A 1 88 ? 5.338 -0.255 -7.914 1.00 96.69 88 ASP A CA 1
ATOM 696 C C . ASP A 1 88 ? 6.576 -0.108 -8.832 1.00 96.69 88 ASP A C 1
ATOM 698 O O . ASP A 1 88 ? 6.447 0.437 -9.936 1.00 96.69 88 ASP A O 1
ATOM 702 N N . PRO A 1 89 ? 7.780 -0.519 -8.383 1.00 94.94 89 PRO A N 1
ATOM 703 C CA . PRO A 1 89 ? 9.027 -0.345 -9.127 1.00 94.94 89 PRO A CA 1
ATOM 704 C C . PRO A 1 89 ? 9.167 -1.302 -10.320 1.00 94.94 89 PRO A C 1
ATOM 706 O O . PRO A 1 89 ? 10.105 -1.142 -11.096 1.00 94.94 89 PRO A O 1
ATOM 709 N N . GLU A 1 90 ? 8.239 -2.250 -10.497 1.00 92.12 90 GLU A N 1
ATOM 710 C CA . GLU A 1 90 ? 8.144 -3.105 -11.689 1.00 92.12 90 GLU A CA 1
ATOM 711 C C . GLU A 1 90 ? 7.932 -2.287 -12.979 1.00 92.12 90 GLU A C 1
ATOM 713 O O . GLU A 1 90 ? 8.390 -2.672 -14.054 1.00 92.12 90 GLU A O 1
ATOM 718 N N . PHE A 1 91 ? 7.277 -1.125 -12.880 1.00 93.81 91 PHE A N 1
ATOM 719 C CA . PHE A 1 91 ? 7.037 -0.233 -14.017 1.00 93.81 91 PHE A CA 1
ATOM 720 C C . PHE A 1 91 ? 8.117 0.853 -14.148 1.00 93.81 91 PHE A C 1
ATOM 722 O O . PHE A 1 91 ? 8.947 1.072 -13.264 1.00 93.81 91 PHE A O 1
ATOM 729 N N . LEU A 1 92 ? 8.091 1.589 -15.263 1.00 92.38 92 LEU A N 1
ATOM 730 C CA . LEU A 1 92 ? 9.074 2.627 -15.577 1.00 92.38 92 LEU A CA 1
ATOM 731 C C . LEU A 1 92 ? 8.460 4.031 -15.554 1.00 92.38 92 LEU A C 1
ATOM 733 O O . LEU A 1 92 ? 7.342 4.256 -16.011 1.00 92.38 92 LEU A O 1
ATOM 737 N N . GLY A 1 93 ? 9.227 5.005 -15.059 1.00 92.69 93 GLY A N 1
ATOM 738 C CA . GLY A 1 93 ? 8.835 6.416 -15.080 1.00 92.69 93 GLY A CA 1
ATOM 739 C C . GLY A 1 93 ? 7.539 6.693 -14.309 1.00 92.69 93 GLY A C 1
ATOM 740 O O . GLY A 1 93 ? 7.376 6.252 -13.174 1.00 92.69 93 GLY A O 1
ATOM 741 N N . GLY A 1 94 ? 6.618 7.447 -14.918 1.00 93.00 94 GLY A N 1
ATOM 742 C CA . GLY A 1 94 ? 5.336 7.810 -14.298 1.00 93.00 94 GLY A CA 1
ATOM 743 C C . GLY A 1 94 ? 4.408 6.618 -14.037 1.00 93.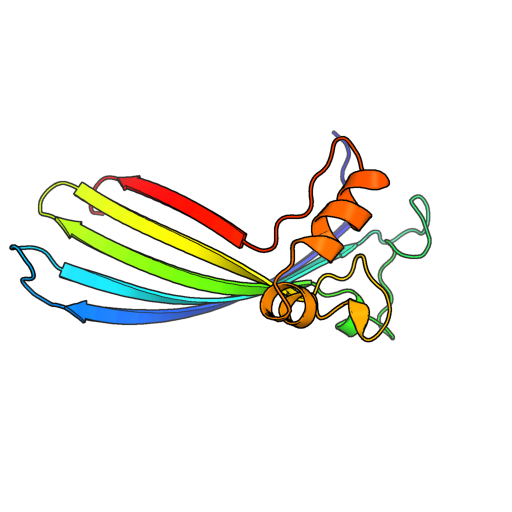00 94 GLY A C 1
ATOM 744 O O . GLY A 1 94 ? 3.635 6.648 -13.082 1.00 93.00 94 GLY A O 1
ATOM 745 N N . GLU A 1 95 ? 4.549 5.537 -14.810 1.00 94.44 95 GLU A N 1
ATOM 746 C CA . GLU A 1 95 ? 3.732 4.320 -14.697 1.00 94.44 95 GLU A CA 1
ATOM 747 C C . GLU A 1 95 ? 3.941 3.568 -13.379 1.00 94.44 95 GLU A C 1
ATOM 749 O O . GLU A 1 95 ? 3.118 2.725 -13.015 1.00 94.44 95 GLU A O 1
ATOM 754 N N . GLN A 1 96 ? 5.014 3.899 -12.649 1.00 96.38 96 GLN A N 1
ATOM 755 C CA . GLN A 1 96 ? 5.272 3.398 -11.303 1.00 96.38 96 GLN A CA 1
ATOM 756 C C . GLN A 1 96 ? 4.174 3.796 -10.321 1.00 96.38 96 GLN A C 1
ATOM 758 O O . GLN A 1 96 ? 3.914 3.053 -9.383 1.00 96.38 96 GLN A O 1
ATOM 763 N N . TRP A 1 97 ? 3.507 4.938 -10.514 1.00 97.38 97 TRP A N 1
ATOM 764 C CA . TRP A 1 97 ? 2.424 5.400 -9.642 1.00 97.38 97 TRP A CA 1
ATOM 765 C C . TRP A 1 97 ? 1.112 4.687 -9.965 1.00 97.38 97 TRP A C 1
ATOM 767 O O . TRP A 1 97 ? 0.166 5.258 -10.514 1.00 97.38 97 TRP A O 1
ATOM 777 N N . VAL A 1 98 ? 1.054 3.412 -9.594 1.00 97.19 98 VAL A N 1
ATOM 778 C CA . VAL A 1 98 ? -0.064 2.498 -9.857 1.00 97.19 98 VAL A CA 1
ATOM 779 C C . VAL A 1 98 ? -1.375 2.932 -9.196 1.00 97.19 98 VAL A C 1
ATOM 781 O O . VAL A 1 98 ? -2.446 2.525 -9.646 1.00 97.19 98 VAL A O 1
ATOM 784 N N . ILE A 1 99 ? -1.325 3.829 -8.205 1.00 96.81 99 ILE A N 1
ATOM 785 C CA . ILE A 1 99 ? -2.521 4.468 -7.641 1.00 96.81 99 ILE A CA 1
ATOM 786 C C . ILE A 1 99 ? -3.365 5.175 -8.707 1.00 96.81 99 ILE A C 1
ATOM 788 O O . ILE A 1 99 ? -4.589 5.096 -8.674 1.00 96.81 99 ILE A O 1
ATOM 792 N N . SER A 1 100 ? -2.733 5.815 -9.693 1.00 96.31 100 SER A N 1
ATOM 793 C CA . SER A 1 100 ? -3.452 6.487 -10.782 1.00 96.31 100 SER A CA 1
ATOM 794 C C . SER A 1 100 ? -4.291 5.494 -11.595 1.00 96.31 100 SER A C 1
ATOM 796 O O . SER A 1 100 ? -5.454 5.753 -11.901 1.00 96.31 100 SER A O 1
ATOM 798 N N . LYS A 1 101 ? -3.740 4.301 -11.845 1.00 95.94 101 LYS A N 1
ATOM 799 C CA . LYS A 1 101 ? -4.396 3.190 -12.548 1.00 95.94 101 LYS A CA 1
ATOM 800 C C . LYS A 1 101 ? -5.553 2.618 -11.737 1.00 95.94 101 LYS A C 1
ATOM 802 O O . LYS A 1 101 ? -6.595 2.287 -12.300 1.00 95.94 101 LYS A O 1
ATOM 807 N N . PHE A 1 102 ? -5.379 2.519 -10.419 1.00 95.81 102 PHE A N 1
ATOM 808 C CA . PHE A 1 102 ? -6.441 2.114 -9.501 1.00 95.81 102 PHE A CA 1
ATOM 809 C C . PHE A 1 102 ? -7.609 3.110 -9.521 1.00 95.81 102 PHE A C 1
ATOM 811 O O . PHE A 1 102 ? -8.754 2.699 -9.709 1.00 95.81 102 PHE A O 1
ATOM 818 N N . LEU A 1 103 ? -7.324 4.411 -9.404 1.00 95.12 103 LEU A N 1
ATOM 819 C CA . LEU A 1 103 ? -8.334 5.477 -9.406 1.00 95.12 103 LEU A CA 1
ATOM 820 C C . LEU A 1 103 ? -9.050 5.616 -10.758 1.00 95.12 103 LEU A C 1
ATOM 822 O O . LEU A 1 103 ? -10.237 5.924 -10.787 1.00 95.12 103 LEU A O 1
ATOM 826 N N . ALA A 1 104 ? -8.375 5.302 -11.866 1.00 95.75 104 ALA A N 1
ATOM 827 C CA . ALA A 1 104 ? -8.979 5.199 -13.197 1.00 95.75 104 ALA A CA 1
ATOM 828 C C . ALA A 1 104 ? -9.859 3.939 -13.389 1.00 95.75 104 ALA A C 1
ATOM 830 O O . ALA A 1 104 ? -10.338 3.664 -14.488 1.00 95.75 104 ALA A O 1
ATOM 831 N N . GLY A 1 105 ? -10.067 3.144 -12.334 1.00 94.38 105 GLY A N 1
ATOM 832 C CA . GLY A 1 105 ? -10.949 1.977 -12.310 1.00 94.38 105 GLY A CA 1
ATOM 833 C C . GLY A 1 105 ? -10.230 0.630 -12.406 1.00 94.38 105 GLY A C 1
ATOM 834 O O . GLY A 1 105 ? -10.848 -0.401 -12.141 1.00 94.38 105 GLY A O 1
ATOM 835 N N . GLY A 1 106 ? -8.943 0.598 -12.766 1.00 93.38 106 GLY A N 1
ATOM 836 C CA . GLY A 1 106 ? -8.047 -0.564 -12.678 1.00 93.38 106 GLY A CA 1
ATOM 837 C C . GLY A 1 106 ? -8.382 -1.793 -13.537 1.00 93.38 106 GLY A C 1
ATOM 838 O O . GLY A 1 106 ? -7.515 -2.644 -13.713 1.00 93.38 106 GLY A O 1
ATOM 839 N N . LYS A 1 107 ? -9.601 -1.926 -14.079 1.00 94.12 107 LYS A N 1
ATOM 840 C CA . LYS A 1 107 ? -10.046 -3.119 -14.823 1.00 94.12 107 LYS A CA 1
ATOM 841 C C . LYS A 1 107 ? -9.267 -3.323 -16.119 1.00 94.12 107 LYS A C 1
ATOM 843 O O . LYS A 1 107 ? -8.755 -4.415 -16.326 1.00 94.12 107 LYS A O 1
ATOM 848 N N . ALA A 1 108 ? -9.167 -2.283 -16.951 1.00 93.88 108 ALA A N 1
ATOM 849 C CA . ALA A 1 108 ? -8.435 -2.347 -18.217 1.00 93.88 108 ALA A CA 1
ATOM 850 C C . ALA A 1 108 ? -6.966 -2.721 -17.976 1.00 93.88 108 ALA A C 1
ATOM 852 O O . ALA A 1 108 ? -6.514 -3.759 -18.440 1.00 93.88 108 ALA A O 1
ATOM 853 N N . PHE A 1 109 ? -6.291 -1.974 -17.096 1.00 94.56 109 PHE A N 1
ATOM 854 C CA . PHE A 1 109 ? -4.910 -2.257 -16.710 1.00 94.56 109 PHE A CA 1
ATOM 855 C C . PHE A 1 109 ? -4.701 -3.693 -16.208 1.00 94.56 109 PHE A C 1
ATOM 857 O O . PHE A 1 109 ? -3.751 -4.354 -16.614 1.00 94.56 109 PHE A O 1
ATOM 864 N N . LYS A 1 110 ? -5.583 -4.201 -15.337 1.00 94.81 110 LYS A N 1
ATOM 865 C CA . LYS A 1 110 ? -5.477 -5.582 -14.845 1.00 94.81 110 LYS A CA 1
ATOM 866 C C . LYS A 1 110 ? -5.658 -6.601 -15.960 1.00 94.81 110 LYS A C 1
ATOM 868 O O . LYS A 1 110 ? -4.960 -7.605 -15.953 1.00 94.81 110 LYS A O 1
ATOM 873 N N . ASN A 1 111 ? -6.589 -6.378 -16.883 1.00 94.25 111 ASN A N 1
ATOM 874 C CA . ASN A 1 111 ? -6.793 -7.288 -18.006 1.00 94.25 111 ASN A CA 1
ATOM 875 C C . ASN A 1 111 ? -5.547 -7.344 -18.895 1.00 94.25 111 ASN A C 1
ATOM 877 O O . ASN A 1 111 ? -5.107 -8.441 -19.230 1.00 94.25 111 ASN A O 1
ATOM 881 N N . ASP A 1 112 ? -4.958 -6.186 -19.196 1.00 93.69 112 ASP A N 1
ATOM 882 C CA . ASP A 1 112 ? -3.751 -6.082 -20.019 1.00 93.69 112 ASP A CA 1
ATOM 883 C C . ASP A 1 112 ? -2.543 -6.720 -19.321 1.00 93.69 112 ASP A C 1
ATOM 885 O O . ASP A 1 112 ? -1.840 -7.535 -19.916 1.00 93.69 112 ASP A O 1
ATOM 889 N N . TYR A 1 113 ? -2.341 -6.428 -18.032 1.00 93.88 113 TYR A N 1
ATOM 890 C CA . TYR A 1 113 ? -1.275 -7.034 -17.231 1.00 93.88 113 TYR A CA 1
ATOM 891 C C . TYR A 1 113 ? -1.426 -8.558 -17.163 1.00 93.88 113 TYR A C 1
ATOM 893 O O . TYR A 1 113 ? -0.496 -9.307 -17.461 1.00 93.88 113 TYR A O 1
ATOM 901 N N . ASN A 1 114 ? -2.628 -9.038 -16.837 1.00 94.00 114 ASN A N 1
ATOM 902 C CA . ASN A 1 114 ? -2.903 -10.465 -16.701 1.00 94.00 114 ASN A CA 1
ATOM 903 C C . ASN A 1 114 ? -2.879 -11.198 -18.051 1.00 94.00 114 ASN A C 1
ATOM 905 O O . ASN A 1 114 ? -2.854 -12.423 -18.059 1.00 94.00 114 ASN A O 1
ATOM 909 N N . ALA A 1 115 ? -2.936 -10.509 -19.194 1.00 93.62 115 ALA A N 1
ATOM 910 C CA . ALA A 1 115 ? -2.781 -11.149 -20.498 1.00 93.62 115 ALA A CA 1
ATOM 911 C C . ALA A 1 115 ? -1.333 -11.605 -20.738 1.00 93.62 115 ALA A C 1
ATOM 913 O O . ALA A 1 115 ? -1.122 -12.622 -21.395 1.00 93.62 115 ALA A O 1
ATOM 914 N N . THR A 1 116 ? -0.355 -10.890 -20.174 1.00 92.44 116 THR A N 1
ATOM 915 C CA . THR A 1 116 ? 1.080 -11.115 -20.403 1.00 92.44 116 THR A CA 1
ATOM 916 C C . THR A 1 116 ? 1.822 -11.730 -19.213 1.00 92.44 116 THR A C 1
ATOM 918 O O . THR A 1 116 ? 2.898 -12.279 -19.418 1.00 92.44 116 THR A O 1
ATOM 921 N N . HIS A 1 117 ? 1.247 -11.713 -18.003 1.00 91.88 117 HIS A N 1
ATOM 922 C CA . HIS A 1 117 ? 1.912 -12.163 -16.765 1.00 91.88 117 HIS A CA 1
ATOM 923 C C . HIS A 1 117 ? 1.283 -13.414 -16.130 1.00 91.88 117 HIS A C 1
ATOM 925 O O . HIS A 1 117 ? 1.561 -13.728 -14.976 1.00 91.88 117 HIS A O 1
ATOM 931 N N . ARG A 1 118 ? 0.433 -14.161 -16.857 1.00 88.75 118 ARG A N 1
ATOM 932 C CA . ARG A 1 118 ? -0.150 -15.400 -16.309 1.00 88.75 118 ARG A CA 1
ATOM 933 C C . ARG A 1 118 ? 0.950 -16.386 -15.887 1.00 88.75 118 ARG A C 1
ATOM 935 O O . ARG A 1 118 ? 1.887 -16.590 -16.656 1.00 88.75 118 ARG A O 1
ATOM 942 N N . PRO A 1 119 ? 0.798 -17.063 -14.734 1.00 90.00 119 PRO A N 1
ATOM 943 C CA . PRO A 1 119 ? -0.410 -17.155 -13.899 1.00 90.00 119 PRO A CA 1
ATOM 944 C C . PRO A 1 119 ? -0.607 -16.016 -12.882 1.00 90.00 119 PRO A C 1
ATOM 946 O O . PRO A 1 119 ? -1.650 -15.978 -12.220 1.00 90.00 119 PRO A O 1
ATOM 949 N N . ASP A 1 120 ? 0.341 -15.091 -12.764 1.00 88.31 120 ASP A N 1
ATOM 950 C CA . ASP A 1 120 ? 0.308 -14.024 -11.772 1.00 88.31 120 ASP A CA 1
ATOM 951 C C . ASP A 1 120 ? -0.682 -12.922 -12.163 1.00 88.31 120 ASP A C 1
ATOM 953 O O . ASP A 1 120 ? -0.776 -12.489 -13.312 1.00 88.31 120 ASP A O 1
ATOM 957 N N . ASN A 1 121 ? -1.471 -12.476 -11.183 1.00 91.75 121 ASN A N 1
ATOM 958 C CA . ASN A 1 121 ? -2.475 -11.437 -11.385 1.00 91.75 121 ASN A CA 1
ATOM 959 C C . ASN A 1 121 ? -2.112 -10.178 -10.606 1.00 91.75 121 ASN A C 1
ATOM 961 O O . ASN A 1 121 ? -1.812 -10.246 -9.409 1.00 91.75 121 ASN A O 1
ATOM 965 N N . TYR A 1 122 ? -2.271 -9.011 -11.231 1.00 94.75 122 TYR A N 1
ATOM 966 C CA . TYR A 1 122 ? -2.005 -7.756 -10.539 1.00 94.75 122 TYR A CA 1
ATOM 967 C C . TYR A 1 122 ? -3.045 -7.468 -9.447 1.00 94.75 122 TYR A C 1
ATOM 969 O O . TYR A 1 122 ? -4.264 -7.476 -9.678 1.00 94.75 122 TYR A O 1
ATOM 977 N N . ARG A 1 123 ? -2.562 -7.143 -8.244 1.00 94.69 123 ARG A N 1
ATOM 978 C CA . ARG A 1 123 ? -3.382 -6.753 -7.091 1.00 94.69 123 ARG A CA 1
ATOM 979 C C . ARG A 1 123 ? -2.969 -5.375 -6.590 1.00 94.69 123 ARG A C 1
ATOM 981 O O . ARG A 1 123 ? -1.882 -5.208 -6.051 1.00 94.69 123 ARG A O 1
ATOM 988 N N . PHE A 1 124 ? -3.884 -4.416 -6.712 1.00 96.06 124 PHE A N 1
ATOM 989 C CA . PHE A 1 124 ? -3.740 -3.101 -6.081 1.00 96.06 124 PHE A CA 1
ATOM 990 C C . PHE A 1 124 ? -3.950 -3.164 -4.571 1.00 96.06 124 PHE A C 1
ATOM 992 O O . PHE A 1 124 ? -3.266 -2.470 -3.827 1.00 96.06 124 PHE A O 1
ATOM 999 N N . LEU A 1 125 ? -4.910 -3.991 -4.144 1.00 95.75 125 LEU A N 1
ATOM 1000 C CA . LEU A 1 125 ? -5.336 -4.108 -2.760 1.00 95.75 125 LEU A CA 1
ATOM 1001 C C . LEU A 1 125 ? -4.941 -5.464 -2.173 1.00 95.75 125 LEU A C 1
ATOM 1003 O O . LEU A 1 125 ? -5.145 -6.527 -2.779 1.00 95.75 125 LEU A O 1
ATOM 1007 N N . GLN A 1 126 ? -4.452 -5.411 -0.946 1.00 94.75 126 GLN A N 1
ATOM 1008 C CA . GLN A 1 126 ? -4.301 -6.549 -0.059 1.00 94.75 126 GLN A CA 1
ATOM 1009 C C . GLN A 1 126 ? -5.192 -6.317 1.152 1.00 94.75 126 GLN A C 1
ATOM 1011 O O . GLN A 1 126 ? -5.309 -5.197 1.626 1.00 94.75 126 GLN A O 1
ATOM 1016 N N . TYR A 1 127 ? -5.840 -7.361 1.639 1.00 95.31 127 TYR A N 1
ATOM 1017 C CA . TYR A 1 127 ? -6.617 -7.282 2.863 1.00 95.31 127 TYR A CA 1
ATOM 1018 C C . TYR A 1 127 ? -6.305 -8.493 3.725 1.00 95.31 127 TYR A C 1
ATOM 1020 O O . TYR A 1 127 ? -5.976 -9.567 3.211 1.00 95.31 127 TYR A O 1
ATOM 1028 N N . ASN A 1 128 ? -6.400 -8.300 5.029 1.00 94.88 128 ASN A N 1
ATOM 1029 C CA . ASN A 1 128 ? -6.230 -9.332 6.028 1.00 94.88 128 ASN A CA 1
ATOM 1030 C C . ASN A 1 128 ? -7.363 -9.220 7.045 1.00 94.88 128 ASN A C 1
ATOM 1032 O O . ASN A 1 128 ? -7.765 -8.122 7.432 1.00 94.88 128 ASN A O 1
ATOM 1036 N N . PHE A 1 129 ? -7.878 -10.373 7.454 1.00 96.06 129 PHE A N 1
ATOM 1037 C CA . PHE A 1 129 ? -8.785 -10.481 8.577 1.00 96.06 129 PHE A CA 1
ATOM 1038 C C . PHE A 1 129 ? -8.216 -11.483 9.576 1.00 96.06 129 PHE A C 1
ATOM 1040 O O . PHE A 1 129 ? -7.846 -12.598 9.200 1.00 96.06 129 PHE A O 1
ATOM 1047 N N . GLY A 1 130 ? -8.179 -11.092 10.846 1.00 94.50 130 GLY A N 1
ATOM 1048 C CA . GLY A 1 130 ? -7.626 -11.902 11.920 1.00 94.50 130 GLY A CA 1
ATOM 1049 C C . GLY A 1 130 ? -8.498 -11.890 13.168 1.00 94.50 130 GLY A C 1
ATOM 1050 O O . GLY A 1 130 ? -9.109 -10.877 13.512 1.00 94.50 130 GLY A O 1
ATOM 1051 N N . ILE A 1 131 ? -8.508 -13.020 13.873 1.00 94.88 131 ILE A N 1
ATOM 1052 C CA . ILE A 1 131 ? -9.098 -13.173 15.204 1.00 94.88 131 ILE A CA 1
ATOM 1053 C C . ILE A 1 131 ? -7.987 -13.662 16.129 1.00 94.88 131 ILE A C 1
ATOM 1055 O O . ILE A 1 131 ? -7.282 -14.615 15.799 1.00 94.88 131 ILE A O 1
ATOM 1059 N N . GLY A 1 132 ? -7.812 -13.008 17.272 1.00 92.06 132 GLY A N 1
ATOM 1060 C CA . GLY A 1 132 ? -6.795 -13.375 18.255 1.00 92.06 132 GLY A CA 1
ATOM 1061 C C . GLY A 1 132 ? -7.248 -13.136 19.687 1.00 92.06 132 GLY A C 1
ATOM 1062 O O . GLY A 1 132 ? -8.364 -12.685 19.926 1.00 92.06 132 GLY A O 1
ATOM 1063 N N . MET A 1 133 ? -6.365 -13.424 20.637 1.00 89.19 133 MET A N 1
ATOM 1064 C CA . MET A 1 133 ? -6.580 -13.145 22.058 1.00 89.19 133 MET A CA 1
ATOM 1065 C C . MET A 1 133 ? -6.060 -11.737 22.407 1.00 89.19 133 MET A C 1
ATOM 1067 O O . MET A 1 133 ? -5.086 -11.282 21.793 1.00 89.19 133 MET A O 1
ATOM 1071 N N . PRO A 1 134 ? -6.671 -11.035 23.375 1.00 78.50 134 PRO A N 1
ATOM 1072 C CA . PRO A 1 134 ? -6.112 -9.803 23.915 1.00 78.50 134 PRO A CA 1
ATOM 1073 C C . PRO A 1 134 ? -4.830 -10.126 24.699 1.00 78.50 134 PRO A C 1
ATOM 1075 O O . PRO A 1 134 ? -4.848 -10.984 25.579 1.00 78.50 134 PRO A O 1
ATOM 1078 N N . PHE A 1 135 ? -3.731 -9.453 24.358 1.00 61.50 135 PHE A N 1
ATOM 1079 C CA . PHE A 1 135 ? -2.480 -9.425 25.120 1.00 61.50 135 PHE A CA 1
ATOM 1080 C C . PHE A 1 135 ? -2.204 -8.000 25.595 1.00 61.50 135 PHE A C 1
ATOM 1082 O O . PHE A 1 135 ? -2.630 -7.054 24.878 1.00 61.50 135 PHE A O 1
#

Secondary structure (DSSP, 8-state):
-----SEEEEEEEEEEEEEEEEETTEEEEEEEEEEEEEEEBSSSTT-TTTB--GGGHHHH-EEEEEEEEEEE-SS-EEEEEEEEEEE-TTS-GGGG-HHHHHHTTSHHHHHHHHHHSTT----SEEEEEEEE---

Foldseek 3Di:
DDPLAPDKDKDKDKDKDWDDDCPVHWTKIKMKMKMKIAGAHCDCPVHPLRHDDPVCNVLRMWIKMKMKMWIGDPWKIKIKIKMFTQADSVDDDPVRRCVVCVVVVVPVVQVVCCVPDPPDTDDRMDMDIDMDGDD